Protein AF-A0A816BRI6-F1 (afdb_monomer_lite)

Radius of gyration: 15.44 Å; chains: 1; bounding box: 42×32×42 Å

Organism: NCBI:txid392033

Structure (mmCIF, N/CA/C/O backbone):
data_AF-A0A816BRI6-F1
#
_entry.id   AF-A0A816BRI6-F1
#
loop_
_atom_site.group_PDB
_atom_site.id
_atom_site.type_symbol
_atom_site.label_atom_id
_atom_site.label_alt_id
_atom_site.label_comp_id
_atom_site.label_asym_id
_atom_site.label_entity_id
_atom_site.label_seq_id
_atom_site.pdbx_PDB_ins_code
_atom_site.Cartn_x
_atom_site.Cartn_y
_atom_site.Cartn_z
_atom_site.occupancy
_atom_site.B_iso_or_equiv
_atom_site.auth_seq_id
_atom_site.auth_comp_id
_atom_site.auth_asym_id
_atom_site.auth_atom_id
_atom_site.pdbx_PDB_model_num
ATOM 1 N N . MET A 1 1 ? -21.420 7.773 23.832 1.00 42.72 1 MET A N 1
ATOM 2 C CA . MET A 1 1 ? -21.785 6.580 23.039 1.00 42.72 1 MET A CA 1
ATOM 3 C C . MET A 1 1 ? -20.543 6.154 22.280 1.00 42.72 1 MET A C 1
ATOM 5 O O . MET A 1 1 ? -20.080 6.922 21.450 1.00 42.72 1 MET A O 1
ATOM 9 N N . MET A 1 2 ? -19.941 5.018 22.642 1.00 40.59 2 MET A N 1
ATOM 10 C CA . MET A 1 2 ? -18.827 4.439 21.882 1.00 40.59 2 MET A CA 1
ATOM 11 C C . MET A 1 2 ? -19.415 3.861 20.597 1.00 40.59 2 MET A C 1
ATOM 13 O O . MET A 1 2 ? -20.254 2.963 20.654 1.00 40.59 2 MET A O 1
ATOM 17 N N . ASN A 1 3 ? -19.051 4.434 19.452 1.00 49.22 3 ASN A N 1
ATOM 18 C CA . ASN A 1 3 ? -19.421 3.875 18.161 1.00 49.22 3 ASN A CA 1
ATOM 19 C C . ASN A 1 3 ? -18.731 2.513 18.022 1.00 49.22 3 ASN A C 1
ATOM 21 O O . ASN A 1 3 ? -17.519 2.442 17.864 1.00 49.22 3 ASN A O 1
ATOM 25 N N . ASN A 1 4 ? -19.522 1.440 18.094 1.00 62.12 4 ASN A N 1
ATOM 26 C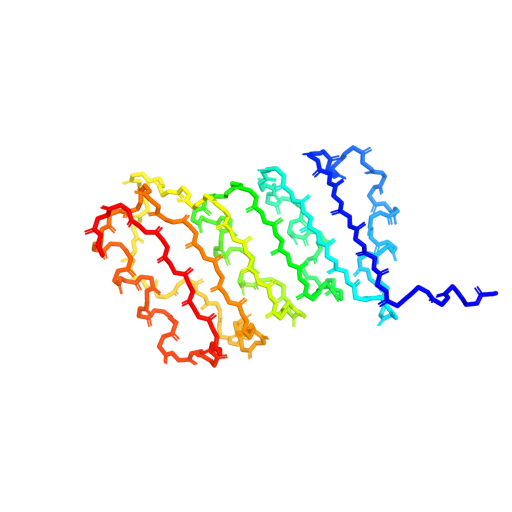 CA . ASN A 1 4 ? -19.107 0.041 17.939 1.00 62.12 4 ASN A CA 1
ATOM 27 C C . ASN A 1 4 ? -18.789 -0.318 16.473 1.00 62.12 4 ASN A C 1
ATOM 29 O O . ASN A 1 4 ? -19.168 -1.390 15.996 1.00 62.12 4 ASN A O 1
ATOM 33 N N . ILE A 1 5 ? -18.162 0.587 15.723 1.00 62.31 5 ILE A N 1
ATOM 34 C CA . ILE A 1 5 ? -17.729 0.285 14.360 1.00 62.31 5 ILE A CA 1
ATOM 35 C C . ILE A 1 5 ? -16.526 -0.649 14.486 1.00 62.31 5 ILE A C 1
ATOM 37 O O . ILE A 1 5 ? -15.514 -0.273 15.062 1.00 62.31 5 ILE A O 1
ATOM 41 N N . LYS A 1 6 ? -16.679 -1.890 14.009 1.00 68.00 6 LYS A N 1
ATOM 42 C CA . LYS A 1 6 ? -15.612 -2.906 14.009 1.00 68.00 6 LYS A CA 1
ATOM 43 C C . LYS A 1 6 ? -14.762 -2.849 12.744 1.00 68.00 6 LYS A C 1
ATOM 45 O O . LYS A 1 6 ? -13.573 -3.142 12.786 1.00 68.00 6 LYS A O 1
ATOM 50 N N . THR A 1 7 ? -15.387 -2.474 11.633 1.00 67.62 7 THR A N 1
ATOM 51 C CA . THR A 1 7 ? -14.766 -2.363 10.316 1.00 67.62 7 THR A CA 1
ATOM 52 C C . THR A 1 7 ? -15.344 -1.144 9.622 1.00 67.62 7 THR A C 1
ATOM 54 O O . THR A 1 7 ? -16.551 -0.907 9.698 1.00 67.62 7 THR A O 1
ATOM 57 N N . LEU A 1 8 ? -14.480 -0.375 8.976 1.00 70.88 8 LEU A N 1
ATOM 58 C CA . LEU A 1 8 ? -14.828 0.776 8.173 1.00 70.88 8 LEU A CA 1
ATOM 59 C C . LEU A 1 8 ? -14.149 0.654 6.810 1.00 70.88 8 LEU A C 1
ATOM 61 O O . LEU A 1 8 ? -12.925 0.729 6.704 1.00 70.88 8 LEU A O 1
ATOM 65 N N . ASP A 1 9 ? -14.969 0.504 5.779 1.00 70.38 9 ASP A N 1
ATOM 66 C CA . ASP A 1 9 ? -14.538 0.514 4.389 1.00 70.38 9 ASP A CA 1
ATOM 67 C C . ASP A 1 9 ? -14.678 1.932 3.825 1.00 70.38 9 ASP A C 1
ATOM 69 O O . ASP A 1 9 ? -15.765 2.513 3.836 1.00 70.38 9 ASP A O 1
ATOM 73 N N . ILE A 1 10 ? -13.577 2.500 3.336 1.00 71.12 10 ILE A N 1
ATOM 74 C CA . ILE A 1 10 ? -13.539 3.809 2.685 1.00 71.12 10 ILE A CA 1
ATOM 75 C C . ILE A 1 10 ? -13.091 3.611 1.249 1.00 71.12 10 ILE A C 1
ATOM 77 O O . ILE A 1 10 ? -11.912 3.388 0.981 1.00 71.12 10 ILE A O 1
ATOM 81 N N . GLN A 1 11 ? -14.036 3.729 0.325 1.00 71.00 11 GLN A N 1
ATOM 82 C CA . GLN A 1 11 ? -13.760 3.719 -1.102 1.00 71.00 11 GLN A CA 1
ATOM 83 C C . GLN A 1 11 ? -13.967 5.121 -1.659 1.00 71.00 11 GLN A C 1
ATOM 85 O O . GLN A 1 11 ? -15.093 5.615 -1.685 1.00 71.00 11 GLN A O 1
ATOM 90 N N . SER A 1 12 ? -12.880 5.773 -2.066 1.00 65.69 12 SER A N 1
ATOM 91 C CA . SER A 1 12 ? -12.949 7.105 -2.659 1.00 65.69 12 SER A CA 1
ATOM 92 C C . SER A 1 12 ? -11.855 7.296 -3.697 1.00 65.69 12 SER A C 1
ATOM 94 O O . SER A 1 12 ? -10.678 7.073 -3.422 1.00 65.69 12 SER A O 1
ATOM 96 N N . GLU A 1 13 ? -12.245 7.776 -4.874 1.00 65.44 13 GLU A N 1
ATOM 97 C CA . GLU A 1 13 ? -11.293 8.260 -5.875 1.00 65.44 13 GLU A CA 1
ATOM 98 C C . GLU A 1 13 ? -10.636 9.575 -5.425 1.00 65.44 13 GLU A C 1
ATOM 100 O O . GLU A 1 13 ? -9.484 9.824 -5.755 1.00 65.44 13 GLU A O 1
ATOM 105 N N . ASP A 1 14 ? -11.321 10.357 -4.586 1.00 68.88 14 ASP A N 1
ATOM 106 C CA . ASP A 1 14 ? -10.881 11.670 -4.116 1.00 68.88 14 ASP A CA 1
ATOM 107 C C . ASP A 1 14 ? -10.922 11.739 -2.586 1.00 68.88 14 ASP A C 1
ATOM 109 O O . ASP A 1 14 ? -11.625 12.552 -1.994 1.00 68.88 14 ASP A O 1
ATOM 113 N N . ILE A 1 15 ? -10.198 10.870 -1.872 1.00 68.44 15 ILE A N 1
ATOM 114 C CA . ILE A 1 15 ? -10.202 10.923 -0.393 1.00 68.44 15 ILE A CA 1
ATOM 115 C C . ILE A 1 15 ? -9.762 12.295 0.158 1.00 68.44 15 ILE A C 1
ATOM 117 O O . ILE A 1 15 ? -10.126 12.684 1.263 1.00 68.44 15 ILE A O 1
ATOM 121 N N . ASN A 1 16 ? -9.030 13.056 -0.650 1.00 60.47 16 ASN A N 1
ATOM 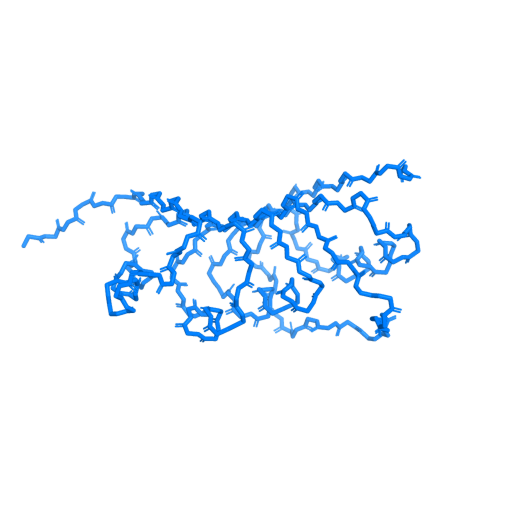122 C CA . ASN A 1 16 ? -8.515 14.385 -0.337 1.00 60.47 16 ASN A CA 1
ATOM 123 C C . ASN A 1 16 ? -9.607 15.467 -0.390 1.00 60.47 16 ASN A C 1
ATOM 125 O O . ASN A 1 16 ? -9.399 16.567 0.114 1.00 60.47 16 ASN A O 1
ATOM 129 N N . SER A 1 17 ? -10.774 15.171 -0.980 1.00 68.31 17 SER A N 1
ATOM 130 C CA . SER A 1 17 ? -11.938 16.061 -0.922 1.00 68.31 17 SER A CA 1
ATOM 131 C C . SER A 1 17 ? -12.653 15.996 0.430 1.00 68.31 17 SER A C 1
ATOM 133 O O . SER A 1 17 ? -13.525 16.821 0.704 1.00 68.31 17 SER A O 1
ATOM 135 N N . PHE A 1 18 ? -12.330 15.006 1.268 1.00 66.81 18 PHE A N 1
ATOM 136 C CA . PHE A 1 18 ? -12.847 14.921 2.627 1.00 66.81 18 PHE A CA 1
ATOM 137 C C . PHE A 1 18 ? -12.079 15.873 3.543 1.00 66.81 18 PHE A C 1
ATOM 139 O O . PHE A 1 18 ? -10.874 16.073 3.406 1.00 66.81 18 PHE A O 1
ATOM 146 N N . ASP A 1 19 ? -12.784 16.439 4.524 1.00 74.69 19 ASP A N 1
ATOM 147 C CA . ASP A 1 19 ? -12.158 17.242 5.571 1.00 74.69 19 ASP A CA 1
ATOM 148 C C . ASP A 1 19 ? -11.067 16.425 6.281 1.00 74.69 19 ASP A C 1
ATOM 150 O O . ASP A 1 19 ? -11.331 15.353 6.835 1.00 74.69 19 ASP A O 1
ATOM 154 N N . ILE A 1 20 ? -9.841 16.954 6.283 1.00 69.38 20 ILE A N 1
ATOM 155 C CA . ILE A 1 20 ? -8.662 16.269 6.822 1.00 69.38 20 ILE A CA 1
ATOM 156 C C . ILE A 1 20 ? -8.855 15.871 8.288 1.00 69.38 20 ILE A C 1
ATOM 158 O O . ILE A 1 20 ? -8.442 14.786 8.692 1.00 69.38 20 ILE A O 1
ATOM 162 N N . ASN A 1 21 ? -9.565 16.687 9.076 1.00 75.38 21 ASN A N 1
ATOM 163 C CA . ASN A 1 21 ? -9.839 16.373 10.478 1.00 75.38 21 ASN A CA 1
ATOM 164 C C . ASN A 1 21 ? -10.773 15.164 10.614 1.00 75.38 21 ASN A C 1
ATOM 166 O O . ASN A 1 21 ? -10.643 14.369 11.546 1.00 75.38 21 ASN A O 1
ATOM 170 N N . THR A 1 22 ? -11.727 15.020 9.698 1.00 74.81 22 THR A N 1
ATOM 171 C CA . THR A 1 22 ? -12.642 13.879 9.628 1.00 74.81 22 THR A CA 1
ATOM 172 C C . THR A 1 22 ? -11.894 12.611 9.227 1.00 74.81 22 THR A C 1
ATOM 174 O O . THR A 1 22 ? -12.035 11.591 9.901 1.00 74.81 22 THR A O 1
ATOM 177 N N . VAL A 1 23 ? -11.038 12.690 8.204 1.00 71.75 23 VAL A N 1
ATOM 178 C CA . VAL A 1 23 ? -10.193 11.571 7.753 1.00 71.75 23 VAL A CA 1
ATOM 179 C C . VAL A 1 23 ? -9.257 11.104 8.867 1.00 71.75 23 VAL A C 1
ATOM 181 O O . VAL A 1 23 ? -9.192 9.912 9.154 1.00 71.75 23 VAL A O 1
ATOM 184 N N . GLN A 1 24 ? -8.605 12.029 9.572 1.00 73.19 24 GLN A N 1
ATOM 185 C CA . GLN A 1 24 ? -7.747 11.691 10.706 1.00 73.19 24 GLN A CA 1
ATOM 186 C C . GLN A 1 24 ? -8.543 11.014 11.830 1.00 73.19 24 GLN A C 1
ATOM 188 O O . GLN A 1 24 ? -8.177 9.930 12.278 1.00 73.19 24 GLN A O 1
ATOM 193 N N . LYS A 1 25 ? -9.676 11.579 12.265 1.00 75.81 25 LYS A N 1
ATOM 194 C CA . LYS A 1 25 ? -10.510 10.949 13.312 1.00 75.81 25 LYS A CA 1
ATOM 195 C C . LYS A 1 25 ? -10.902 9.515 12.972 1.00 75.81 25 LYS A C 1
ATOM 197 O O . LYS A 1 25 ? -11.000 8.679 13.866 1.00 75.81 25 LYS A O 1
ATOM 202 N N . ILE A 1 26 ? -11.134 9.256 11.692 1.00 73.44 26 ILE A N 1
ATOM 203 C CA . ILE A 1 26 ? -11.418 7.928 11.180 1.00 73.44 26 ILE A CA 1
ATOM 204 C C . ILE A 1 26 ? -10.164 7.044 11.249 1.00 73.44 26 ILE A C 1
ATOM 206 O O . ILE A 1 26 ? -10.202 5.992 11.878 1.00 73.44 26 ILE A O 1
ATOM 210 N N . PHE A 1 27 ? -9.050 7.481 10.659 1.00 74.25 27 PHE A N 1
ATOM 211 C CA . PHE A 1 27 ? -7.811 6.706 10.530 1.00 74.25 27 PHE A CA 1
ATOM 212 C C . PHE A 1 27 ? -7.072 6.409 11.832 1.00 74.25 27 PHE A C 1
ATOM 214 O O . PHE A 1 27 ? -6.356 5.411 11.912 1.00 74.25 27 PHE A O 1
ATOM 221 N N . TYR A 1 28 ? -7.272 7.228 12.858 1.00 75.88 28 TYR A N 1
ATOM 222 C CA . TYR A 1 28 ? -6.705 7.025 14.190 1.00 75.88 28 TYR A CA 1
ATOM 223 C C . TYR A 1 28 ? -7.688 6.331 15.155 1.00 75.88 28 TYR A C 1
ATOM 225 O O . TYR A 1 28 ? -7.460 6.297 16.363 1.00 75.88 28 TYR A O 1
ATOM 233 N N . SER A 1 29 ? -8.800 5.781 14.650 1.00 72.75 29 SER A N 1
ATOM 234 C CA . SER A 1 29 ? -9.750 5.018 15.463 1.00 72.75 29 SER A CA 1
ATOM 235 C C . SER A 1 29 ? -9.226 3.604 15.737 1.00 72.75 29 SER A C 1
ATOM 237 O O . SER A 1 29 ? -9.350 2.712 14.903 1.00 72.75 29 SER A O 1
ATOM 239 N N . GLU A 1 30 ? -8.705 3.377 16.945 1.00 66.94 30 GLU A N 1
ATOM 240 C CA . GLU A 1 30 ? -8.155 2.077 17.371 1.00 66.94 30 GLU A CA 1
ATOM 241 C C . GLU A 1 30 ? -9.173 0.920 17.357 1.00 66.94 30 GLU A C 1
ATOM 243 O O . GLU A 1 30 ? -8.790 -0.249 17.336 1.00 66.94 30 GLU A O 1
ATOM 248 N N . SER A 1 31 ? -10.476 1.219 17.386 1.00 60.62 31 SER A N 1
ATOM 249 C CA . SER A 1 31 ? -11.535 0.206 17.468 1.00 60.62 31 SER A CA 1
ATOM 250 C C . SER A 1 31 ? -12.014 -0.316 16.113 1.00 60.62 31 SER A C 1
ATOM 252 O O . SER A 1 31 ? -12.817 -1.250 16.088 1.00 60.62 31 SER A O 1
ATOM 254 N N . SER A 1 32 ? -11.551 0.278 15.009 1.00 64.25 32 SER A N 1
ATOM 255 C CA . SER A 1 32 ? -12.044 -0.014 13.663 1.00 64.25 32 SER A CA 1
ATOM 256 C C . SER A 1 32 ? -10.924 -0.578 12.793 1.00 64.25 32 SER A C 1
ATOM 258 O O . SER A 1 32 ? -9.866 0.026 12.658 1.00 64.25 32 SER A O 1
ATOM 260 N N . ILE A 1 33 ? -11.167 -1.716 12.147 1.00 68.06 33 ILE A N 1
ATOM 261 C CA . ILE A 1 33 ? -10.356 -2.153 11.008 1.00 68.06 33 ILE A CA 1
ATOM 262 C C . ILE A 1 33 ? -10.686 -1.226 9.843 1.00 68.06 33 ILE A C 1
ATOM 264 O O . ILE A 1 33 ? -11.849 -1.112 9.468 1.00 68.06 33 ILE A O 1
ATOM 268 N N . ILE A 1 34 ? -9.682 -0.563 9.281 1.00 69.56 34 ILE A N 1
ATOM 269 C CA . ILE A 1 34 ? -9.880 0.403 8.200 1.00 69.56 34 ILE A CA 1
ATOM 270 C C . ILE A 1 34 ? -9.352 -0.192 6.911 1.00 69.56 34 ILE A C 1
ATOM 272 O O . ILE A 1 34 ? -8.175 -0.564 6.851 1.00 69.56 34 ILE A O 1
ATOM 276 N N . HIS A 1 35 ? -10.229 -0.255 5.913 1.00 73.44 35 HIS A N 1
ATOM 277 C CA . HIS A 1 35 ? -9.886 -0.586 4.539 1.00 73.44 35 HIS A CA 1
ATOM 278 C C . HIS A 1 35 ? -10.004 0.686 3.701 1.00 73.44 35 HIS A C 1
ATOM 280 O O . HIS A 1 35 ? -11.069 1.302 3.655 1.00 73.44 35 HIS A O 1
ATOM 286 N N . CYS A 1 36 ? -8.914 1.104 3.066 1.00 71.12 36 CYS A N 1
ATOM 287 C CA . CYS A 1 36 ? -8.887 2.313 2.247 1.00 71.12 36 CYS A CA 1
ATOM 288 C C . CYS A 1 36 ? -8.621 1.953 0.786 1.00 71.12 36 CYS A C 1
ATOM 290 O O . CYS A 1 36 ? -7.638 1.271 0.510 1.00 71.12 36 CYS A O 1
ATOM 292 N N . TYR A 1 37 ? -9.471 2.421 -0.128 1.00 72.06 37 TYR A N 1
ATOM 293 C CA . TYR A 1 37 ? -9.336 2.218 -1.569 1.00 72.06 37 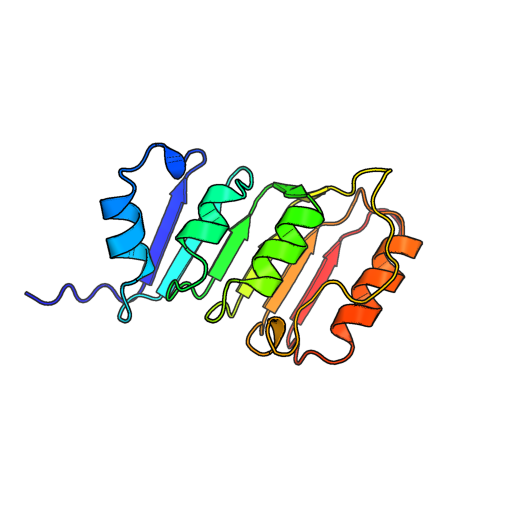TYR A CA 1
ATOM 294 C C . TYR A 1 37 ? -9.100 3.567 -2.247 1.00 72.06 37 TYR A C 1
ATOM 296 O O . TYR A 1 37 ? -9.995 4.414 -2.231 1.00 72.06 37 TYR A O 1
ATOM 304 N N . LEU A 1 38 ? -7.916 3.749 -2.835 1.00 68.38 38 LEU A N 1
ATOM 305 C CA . LEU A 1 38 ? -7.497 4.982 -3.512 1.00 68.38 38 LEU A CA 1
ATOM 306 C C . LEU A 1 38 ? -7.350 4.761 -5.022 1.00 68.38 38 LEU A C 1
ATOM 308 O O . LEU A 1 38 ? -6.800 3.742 -5.442 1.00 68.38 38 LEU A O 1
ATOM 312 N N . SER A 1 39 ? -7.805 5.716 -5.837 1.00 69.94 39 SER A N 1
ATOM 313 C CA . SER A 1 39 ? -7.601 5.719 -7.299 1.00 69.94 39 SER A CA 1
ATOM 314 C C . SER A 1 39 ? -6.121 5.912 -7.652 1.00 69.94 39 SER A C 1
ATOM 316 O O . SER A 1 39 ? -5.538 5.142 -8.417 1.00 69.94 39 SER A O 1
ATOM 318 N N . GLU A 1 40 ? -5.503 6.906 -7.029 1.00 69.31 40 GLU A N 1
ATOM 319 C CA . GLU A 1 40 ? -4.106 7.271 -7.176 1.00 69.31 40 GLU A CA 1
ATOM 320 C C . GLU A 1 40 ? -3.528 7.653 -5.822 1.00 69.31 40 GLU A C 1
ATOM 322 O O . GLU A 1 40 ? -4.223 8.039 -4.877 1.00 69.31 40 GLU A O 1
ATOM 327 N N . PHE A 1 41 ? -2.216 7.530 -5.729 1.00 67.12 41 PHE A N 1
ATOM 328 C CA . PHE A 1 41 ? -1.505 7.857 -4.521 1.00 67.12 41 PHE A CA 1
ATOM 329 C C . PHE A 1 41 ? -1.106 9.336 -4.438 1.00 67.12 41 PHE A C 1
ATOM 331 O O . PHE A 1 41 ? -0.575 9.892 -5.395 1.00 67.12 41 PHE A O 1
ATOM 338 N N . GLN A 1 42 ? -1.247 9.940 -3.254 1.00 71.44 42 GLN A N 1
ATOM 339 C CA . GLN A 1 42 ? -0.722 11.276 -2.958 1.00 71.44 42 GLN A CA 1
ATOM 340 C C . GLN A 1 42 ? 0.253 11.223 -1.775 1.00 71.44 42 GLN A C 1
ATOM 342 O O . GLN A 1 42 ? -0.083 10.733 -0.701 1.00 71.44 42 GLN A O 1
ATOM 347 N N . GLU A 1 43 ? 1.476 11.724 -1.948 1.00 66.88 43 GLU A N 1
ATOM 348 C CA . GLU A 1 43 ? 2.536 11.627 -0.929 1.00 66.88 43 GLU A CA 1
ATOM 349 C C . GLU A 1 43 ? 2.167 12.321 0.391 1.00 66.88 43 GLU A C 1
ATOM 351 O O . GLU A 1 43 ? 2.391 11.775 1.474 1.00 66.88 43 GLU A O 1
ATOM 356 N N . GLU A 1 44 ? 1.520 13.484 0.303 1.00 72.12 44 GLU A N 1
ATOM 357 C CA . GLU A 1 44 ? 1.050 14.244 1.463 1.00 72.12 44 GLU A CA 1
ATOM 358 C C . GLU A 1 44 ? 0.053 13.437 2.314 1.00 72.12 44 GLU A C 1
ATOM 360 O O . GLU A 1 44 ? 0.074 13.505 3.545 1.00 72.12 44 GLU A O 1
ATOM 365 N N . PHE A 1 45 ? -0.753 12.580 1.679 1.00 71.00 45 PHE A N 1
ATOM 366 C CA . PHE A 1 45 ? -1.665 11.677 2.374 1.00 71.00 45 PHE A CA 1
ATOM 367 C C . PHE A 1 45 ? -0.915 10.656 3.241 1.00 71.00 45 PHE A C 1
ATOM 369 O O . PHE A 1 45 ? -1.362 10.378 4.353 1.00 71.00 45 PHE A O 1
ATOM 376 N N . ILE A 1 46 ? 0.235 10.126 2.805 1.00 66.00 46 ILE A N 1
ATOM 377 C CA . ILE A 1 46 ? 1.042 9.238 3.662 1.00 66.00 46 ILE A CA 1
ATOM 378 C C . ILE A 1 46 ? 1.633 9.965 4.826 1.00 66.00 46 ILE A C 1
ATOM 380 O O . ILE A 1 46 ? 1.544 9.476 5.950 1.00 66.00 46 ILE A O 1
ATOM 384 N N . LEU A 1 47 ? 2.287 11.088 4.558 1.00 67.81 47 LEU A N 1
ATOM 385 C CA . LEU A 1 47 ? 3.009 11.789 5.607 1.00 67.81 47 LEU A CA 1
ATOM 386 C C . LEU A 1 47 ? 2.048 12.127 6.753 1.00 67.81 47 LEU A C 1
ATOM 388 O O . LEU A 1 47 ? 2.368 11.886 7.917 1.00 67.81 47 LEU A O 1
ATOM 392 N N . ASN A 1 48 ? 0.820 12.515 6.405 1.00 71.94 48 ASN A N 1
ATOM 393 C CA . ASN A 1 48 ? -0.231 12.858 7.355 1.00 71.94 48 ASN A CA 1
ATOM 394 C C . ASN A 1 48 ? -0.920 11.656 8.037 1.00 71.94 48 ASN A C 1
ATOM 396 O O . ASN A 1 48 ? -1.562 11.846 9.074 1.00 71.94 48 ASN A O 1
ATOM 400 N N . ASN A 1 49 ? -0.807 10.436 7.494 1.00 72.25 49 ASN A N 1
ATOM 401 C CA . ASN A 1 49 ? -1.539 9.248 7.977 1.00 72.25 49 ASN A CA 1
ATOM 402 C C . ASN A 1 49 ? -0.654 8.020 8.267 1.00 72.25 49 ASN A C 1
ATOM 404 O O . ASN A 1 49 ? -1.160 6.930 8.537 1.00 72.25 49 ASN A O 1
ATOM 408 N N . SER A 1 50 ? 0.663 8.203 8.259 1.00 69.56 50 SER A N 1
ATOM 409 C CA . SER A 1 50 ? 1.697 7.206 8.565 1.00 69.56 50 SER A CA 1
ATOM 410 C C . SER A 1 50 ? 1.458 6.458 9.885 1.00 69.56 50 SER A C 1
ATOM 412 O O . SER A 1 50 ? 1.598 5.241 9.968 1.00 69.56 50 SER A O 1
ATOM 414 N N . HIS A 1 51 ? 0.987 7.161 10.912 1.00 72.44 51 HIS A N 1
ATOM 415 C CA . HIS A 1 51 ? 0.709 6.587 12.232 1.00 72.44 51 HIS A CA 1
ATOM 416 C C . HIS A 1 51 ? -0.719 6.054 12.403 1.00 72.44 51 HIS A C 1
ATOM 418 O O . HIS A 1 51 ? -1.144 5.788 13.528 1.00 72.44 51 HIS A O 1
ATOM 424 N N . SER A 1 52 ? -1.482 5.928 11.317 1.00 76.38 52 SER A N 1
ATOM 425 C CA . SER A 1 52 ? -2.856 5.436 11.384 1.00 76.38 52 SER A CA 1
ATOM 426 C C . SER A 1 52 ? -2.939 3.999 11.911 1.00 76.38 52 SER A C 1
ATOM 428 O O . SER A 1 52 ? -2.001 3.200 11.821 1.00 76.38 52 SER A O 1
ATOM 430 N N . SER A 1 53 ? -4.113 3.642 12.430 1.00 79.25 53 SER A N 1
ATOM 431 C CA . SER A 1 53 ? -4.461 2.268 12.807 1.00 79.25 53 SER A CA 1
ATOM 432 C C . SER A 1 53 ? -4.883 1.423 11.595 1.00 79.25 53 SER A C 1
ATOM 434 O O . SER A 1 53 ? -5.453 0.345 11.763 1.00 79.25 53 SER A O 1
ATOM 436 N N . MET A 1 54 ? -4.624 1.903 10.370 1.00 83.69 54 MET A N 1
ATOM 437 C CA . MET A 1 54 ? -5.028 1.250 9.129 1.00 83.69 54 MET A CA 1
ATOM 438 C C . MET A 1 54 ? -4.406 -0.140 9.017 1.00 83.69 54 MET A C 1
ATOM 440 O O . MET A 1 54 ? -3.201 -0.314 9.198 1.00 83.69 54 MET A O 1
ATOM 444 N N . LYS A 1 55 ? -5.252 -1.130 8.722 1.00 86.69 55 LYS A N 1
ATOM 445 C CA . LYS A 1 55 ? -4.860 -2.540 8.615 1.00 86.69 55 LYS A CA 1
ATOM 446 C C . LYS A 1 55 ? -4.794 -3.019 7.176 1.00 86.69 55 LYS A C 1
ATOM 448 O O . LYS A 1 55 ? -3.940 -3.851 6.878 1.00 86.69 55 LYS A O 1
ATOM 453 N N . GLU A 1 56 ? -5.635 -2.474 6.301 1.00 87.25 56 GLU A N 1
ATOM 454 C CA . GLU A 1 56 ? -5.666 -2.814 4.881 1.00 87.25 56 GLU A CA 1
ATOM 455 C C . GLU A 1 56 ? -5.681 -1.550 4.018 1.00 87.25 56 GLU A C 1
ATOM 457 O O . GLU A 1 56 ? -6.471 -0.630 4.240 1.00 87.25 56 GLU A O 1
ATOM 462 N N . LEU A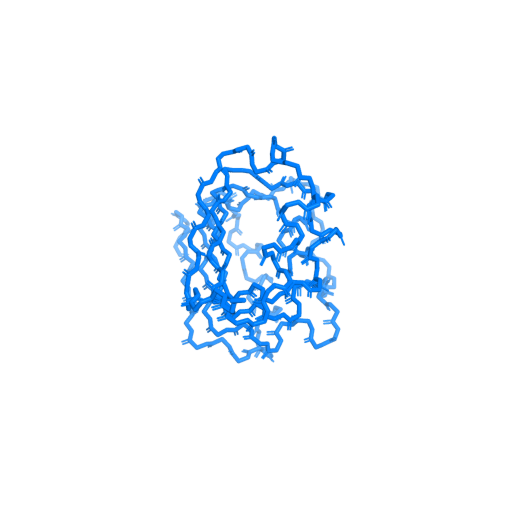 1 57 ? -4.804 -1.520 3.019 1.00 86.62 57 LEU A N 1
ATOM 463 C CA . LEU A 1 57 ? -4.693 -0.436 2.052 1.00 86.62 57 LEU A CA 1
ATOM 464 C C . LEU A 1 57 ? -4.709 -1.026 0.645 1.00 86.62 57 LEU A C 1
ATOM 466 O O . LEU A 1 57 ? -3.888 -1.878 0.304 1.00 86.62 57 LEU A O 1
ATOM 470 N N . VAL A 1 58 ? -5.643 -0.553 -0.171 1.00 85.69 58 VAL A N 1
ATOM 471 C CA . VAL A 1 58 ? -5.782 -0.893 -1.583 1.00 85.69 58 VAL A CA 1
ATOM 472 C C . VAL A 1 58 ? -5.577 0.377 -2.401 1.00 85.69 58 VAL A C 1
ATOM 474 O O . VAL A 1 58 ? -6.244 1.388 -2.197 1.00 85.69 58 VAL A O 1
ATOM 477 N N . ILE A 1 59 ? -4.647 0.340 -3.345 1.00 84.19 59 ILE A N 1
ATOM 478 C CA . ILE A 1 59 ? -4.339 1.469 -4.220 1.00 84.19 59 ILE A CA 1
ATOM 479 C C . ILE A 1 59 ? -4.431 0.989 -5.658 1.00 84.19 59 ILE A C 1
ATOM 481 O O . ILE A 1 59 ? -3.843 -0.026 -6.029 1.00 84.19 59 ILE A O 1
ATOM 485 N N . ASN A 1 60 ? -5.184 1.709 -6.479 1.00 84.06 60 ASN A N 1
ATOM 486 C CA . ASN A 1 60 ? -5.384 1.326 -7.862 1.00 84.06 60 ASN A CA 1
ATOM 487 C C . ASN A 1 60 ? -4.145 1.614 -8.723 1.00 84.06 60 ASN A C 1
ATOM 489 O O . ASN A 1 60 ? -3.745 0.759 -9.510 1.00 84.06 60 ASN A O 1
ATOM 493 N N . SER A 1 61 ? -3.507 2.769 -8.531 1.00 84.19 61 SER A N 1
ATOM 494 C CA . SER A 1 61 ? -2.244 3.111 -9.183 1.00 84.19 61 SER A CA 1
ATOM 495 C C . SER A 1 61 ? -1.293 3.824 -8.228 1.00 84.19 61 SER A C 1
ATOM 497 O O . SER A 1 61 ? -1.678 4.777 -7.545 1.00 84.19 61 SER A O 1
ATOM 499 N N . CYS A 1 62 ? -0.041 3.380 -8.183 1.00 83.12 62 CYS A N 1
ATOM 500 C CA . CYS A 1 62 ? 1.024 4.112 -7.520 1.00 83.12 62 CYS A CA 1
ATOM 501 C C . CYS A 1 62 ? 2.361 3.968 -8.231 1.00 83.12 62 CYS A C 1
ATOM 503 O O . CYS A 1 62 ? 2.586 2.997 -8.945 1.00 83.12 62 CYS A O 1
ATOM 505 N N . ASP A 1 63 ? 3.264 4.922 -8.019 1.00 85.38 63 ASP A N 1
ATOM 506 C CA . ASP A 1 63 ? 4.640 4.786 -8.476 1.00 85.38 63 ASP A CA 1
ATOM 507 C C . ASP A 1 63 ? 5.534 4.071 -7.445 1.00 85.38 63 ASP A C 1
ATOM 509 O O . ASP A 1 63 ? 5.147 3.779 -6.309 1.00 85.38 63 ASP A O 1
ATOM 513 N N . TYR A 1 64 ? 6.765 3.763 -7.844 1.00 84.56 64 TYR A N 1
ATOM 514 C CA . TYR A 1 64 ? 7.727 3.110 -6.961 1.00 84.56 64 TYR A CA 1
ATOM 515 C C . TYR A 1 64 ? 8.069 3.927 -5.704 1.00 84.56 64 TYR A C 1
ATOM 517 O O . TYR A 1 64 ? 8.263 3.350 -4.634 1.00 84.56 64 TYR A O 1
ATOM 525 N N . LEU A 1 65 ? 8.156 5.257 -5.807 1.00 83.31 65 LEU A N 1
ATOM 526 C CA . LEU A 1 65 ? 8.500 6.099 -4.660 1.00 83.31 65 LEU A CA 1
ATOM 527 C C . LEU A 1 65 ? 7.374 6.082 -3.624 1.00 83.31 65 LEU A C 1
ATOM 529 O O . LEU A 1 65 ? 7.628 5.906 -2.433 1.00 83.31 65 LEU A O 1
ATOM 533 N N . CYS A 1 66 ? 6.132 6.181 -4.087 1.00 82.38 66 CYS A N 1
ATOM 534 C CA . CYS A 1 66 ? 4.944 5.932 -3.294 1.00 82.38 66 CYS A CA 1
ATOM 535 C C . CYS A 1 66 ? 5.034 4.584 -2.586 1.00 82.38 66 CYS A C 1
ATOM 537 O O . CYS A 1 66 ? 4.867 4.523 -1.370 1.00 82.38 66 CYS A O 1
ATOM 539 N N . PHE A 1 67 ? 5.282 3.511 -3.336 1.00 85.00 67 PHE A N 1
ATOM 540 C CA . PHE A 1 67 ? 5.330 2.168 -2.781 1.00 85.00 67 PHE A CA 1
ATOM 541 C C . PHE A 1 67 ? 6.334 2.071 -1.628 1.00 85.00 67 PHE A C 1
ATOM 543 O O . PHE A 1 67 ? 6.010 1.572 -0.549 1.00 85.00 67 PHE A O 1
ATOM 550 N N . VAL A 1 68 ? 7.525 2.639 -1.825 1.00 84.75 68 VAL A N 1
ATOM 551 C CA . VAL A 1 68 ? 8.543 2.769 -0.780 1.00 84.75 68 VAL A CA 1
ATOM 552 C C . VAL A 1 68 ? 8.036 3.576 0.409 1.00 84.75 68 VAL A C 1
ATOM 554 O O . VAL A 1 68 ? 8.216 3.162 1.555 1.00 84.75 68 VAL A O 1
ATOM 557 N N . ASN A 1 69 ? 7.374 4.702 0.162 1.00 83.38 69 ASN A N 1
ATOM 558 C CA . ASN A 1 69 ? 6.822 5.543 1.213 1.00 83.38 69 ASN A CA 1
ATOM 559 C C . ASN A 1 69 ? 5.729 4.829 2.022 1.00 83.38 69 ASN A C 1
ATOM 561 O O . ASN A 1 69 ? 5.735 4.978 3.241 1.00 83.38 69 ASN A O 1
ATOM 565 N N . ILE A 1 70 ? 4.857 4.022 1.405 1.00 84.12 70 ILE A N 1
ATOM 566 C CA . ILE A 1 70 ? 3.860 3.199 2.118 1.00 84.12 70 ILE A CA 1
ATOM 567 C C . ILE A 1 70 ? 4.563 2.286 3.108 1.00 84.12 70 ILE A C 1
ATOM 569 O O . ILE A 1 70 ? 4.291 2.328 4.310 1.00 84.12 70 ILE A O 1
ATOM 573 N N . LEU A 1 71 ? 5.502 1.504 2.585 1.00 83.06 71 LEU A N 1
ATOM 574 C CA . LEU A 1 71 ? 6.221 0.498 3.347 1.00 83.06 71 LEU A CA 1
ATOM 575 C C . LEU A 1 71 ? 7.074 1.106 4.461 1.00 83.06 71 LEU A C 1
ATOM 577 O O . LEU A 1 71 ? 7.268 0.462 5.480 1.00 83.06 71 LEU A O 1
ATOM 581 N N . ASN A 1 72 ? 7.546 2.342 4.301 1.00 82.88 72 ASN A N 1
ATOM 582 C CA . ASN A 1 72 ? 8.376 3.034 5.287 1.00 82.88 72 ASN A CA 1
ATOM 583 C C . ASN A 1 72 ? 7.617 3.763 6.396 1.00 82.88 72 ASN A C 1
ATOM 585 O O . ASN A 1 72 ? 8.255 4.220 7.350 1.00 82.88 72 ASN A O 1
ATOM 589 N N . HIS A 1 73 ? 6.307 3.955 6.250 1.00 81.31 73 HIS A N 1
ATOM 590 C CA . HIS A 1 73 ? 5.566 4.874 7.108 1.00 81.31 73 HIS A CA 1
ATOM 591 C C . HIS A 1 73 ? 4.350 4.250 7.778 1.00 81.31 73 HIS A C 1
ATOM 593 O O . HIS A 1 73 ? 4.082 4.619 8.915 1.00 81.31 73 HIS A O 1
ATOM 599 N N . PHE A 1 74 ? 3.638 3.315 7.143 1.00 81.38 74 PHE A N 1
ATOM 600 C CA . PHE A 1 74 ? 2.466 2.701 7.768 1.00 81.38 74 PHE A CA 1
ATOM 601 C C . PHE A 1 74 ? 2.848 1.588 8.746 1.00 81.38 74 PHE A C 1
ATOM 603 O O . PHE A 1 74 ? 2.897 0.410 8.399 1.00 81.38 74 PHE A O 1
ATOM 610 N N . CYS A 1 75 ? 3.043 1.962 10.008 1.00 80.38 75 CYS A N 1
ATOM 611 C CA . CYS A 1 75 ? 3.485 1.042 11.057 1.00 80.38 75 CYS A CA 1
ATOM 612 C C . CYS A 1 75 ? 2.416 0.044 11.536 1.00 80.38 75 CYS A C 1
ATOM 614 O O . CYS A 1 75 ? 2.734 -0.815 12.347 1.00 80.38 75 CYS A O 1
ATOM 616 N N . SER A 1 76 ? 1.158 0.159 11.106 1.00 82.38 76 SER A N 1
ATOM 617 C CA . SER A 1 76 ? 0.068 -0.738 11.538 1.00 82.38 76 SER A CA 1
ATOM 618 C C . SER A 1 76 ? -0.453 -1.647 10.427 1.00 82.38 76 SER A C 1
ATOM 620 O O . SER A 1 76 ? -1.296 -2.505 10.713 1.00 82.38 76 SER A O 1
ATOM 622 N N . LEU A 1 77 ? 0.018 -1.441 9.193 1.00 85.62 77 LEU A N 1
ATOM 623 C CA . LEU A 1 77 ? -0.537 -2.045 7.990 1.00 85.62 77 LEU A CA 1
ATOM 624 C C . LEU A 1 77 ? -0.197 -3.532 7.923 1.00 85.62 77 LEU A C 1
ATOM 626 O O . LEU A 1 77 ? 0.964 -3.924 8.008 1.00 85.62 77 LEU A O 1
ATOM 630 N N . GLU A 1 78 ? -1.226 -4.355 7.752 1.00 87.69 78 GLU A N 1
ATOM 631 C CA . GLU A 1 78 ? -1.094 -5.810 7.663 1.00 87.69 78 GLU A CA 1
ATOM 632 C C . GLU A 1 78 ? -1.308 -6.307 6.235 1.00 87.69 78 GLU A C 1
ATOM 634 O O . GLU A 1 78 ? -0.770 -7.346 5.858 1.00 87.69 78 GLU A O 1
ATOM 639 N N . LYS A 1 79 ? -2.079 -5.570 5.432 1.00 88.12 79 LYS A N 1
ATOM 640 C CA . LYS A 1 79 ? -2.401 -5.932 4.056 1.00 88.12 79 LYS A CA 1
ATOM 641 C C . LYS A 1 79 ? -2.230 -4.747 3.121 1.00 88.12 79 LYS A C 1
ATOM 643 O O . LYS A 1 79 ? -2.794 -3.680 3.357 1.00 88.12 79 LYS A O 1
ATOM 648 N N . LEU A 1 80 ? -1.492 -4.956 2.038 1.00 87.81 80 LEU A N 1
ATOM 649 C CA . LEU A 1 80 ? -1.285 -3.957 0.995 1.00 87.81 80 LEU A CA 1
ATOM 650 C C . LEU A 1 80 ? -1.590 -4.563 -0.374 1.00 87.81 80 LEU A C 1
ATOM 652 O O . LEU A 1 80 ? -0.976 -5.554 -0.768 1.00 87.81 80 LEU A O 1
ATOM 656 N N . THR A 1 81 ? -2.511 -3.944 -1.110 1.00 88.88 81 THR A N 1
ATOM 657 C CA . THR A 1 81 ? -2.788 -4.267 -2.514 1.00 88.88 81 THR A CA 1
ATOM 658 C C . THR A 1 81 ? -2.515 -3.060 -3.401 1.00 88.88 81 THR A C 1
ATOM 660 O O . THR A 1 81 ? -3.063 -1.987 -3.173 1.00 88.88 81 THR A O 1
ATOM 663 N N . ILE A 1 82 ? -1.708 -3.247 -4.442 1.00 87.31 82 ILE A N 1
ATOM 664 C CA . ILE A 1 82 ? -1.428 -2.254 -5.481 1.00 87.31 82 ILE A CA 1
ATOM 665 C C . ILE A 1 82 ? -1.843 -2.847 -6.828 1.00 87.31 82 ILE A C 1
ATOM 667 O O . ILE A 1 82 ? -1.236 -3.816 -7.284 1.00 87.31 82 ILE A O 1
ATOM 671 N N . ASN A 1 83 ? -2.877 -2.290 -7.466 1.00 85.62 83 ASN A N 1
ATOM 672 C CA . ASN A 1 83 ? -3.401 -2.810 -8.738 1.00 85.62 83 ASN A CA 1
ATOM 673 C C . ASN A 1 83 ? -2.607 -2.349 -9.962 1.00 85.62 83 ASN A C 1
ATOM 675 O O . ASN A 1 83 ? -2.743 -2.965 -11.013 1.00 85.62 83 ASN A O 1
ATOM 679 N N . THR A 1 84 ? -1.777 -1.315 -9.837 1.00 86.81 84 THR A N 1
ATOM 680 C CA . THR A 1 84 ? -0.852 -0.870 -10.883 1.00 86.81 84 THR A CA 1
ATOM 681 C C . THR A 1 84 ? 0.354 -0.220 -10.218 1.00 86.81 84 THR A C 1
ATOM 683 O O . THR A 1 84 ? 0.225 0.860 -9.644 1.00 86.81 84 THR A O 1
ATOM 686 N N . LEU A 1 85 ? 1.520 -0.868 -10.269 1.00 85.62 85 LEU A N 1
ATOM 687 C CA . LEU A 1 85 ? 2.781 -0.268 -9.835 1.00 85.62 85 LEU A CA 1
ATOM 688 C C . LEU A 1 85 ? 3.534 0.296 -11.045 1.00 85.62 85 LEU A C 1
ATOM 690 O O . LEU A 1 85 ? 4.001 -0.440 -11.915 1.00 85.62 85 LEU A O 1
ATOM 694 N N . LEU A 1 86 ? 3.663 1.617 -11.076 1.00 84.31 86 LEU A N 1
ATOM 695 C CA . LEU A 1 86 ? 4.369 2.365 -12.102 1.00 84.31 86 LEU A CA 1
ATOM 696 C C . LEU A 1 86 ? 5.841 2.523 -11.718 1.00 84.31 86 LEU A C 1
ATOM 698 O O . LEU A 1 86 ? 6.201 2.983 -10.633 1.00 84.31 86 LEU A O 1
ATOM 702 N N . MET A 1 87 ? 6.717 2.167 -12.646 1.00 79.75 87 MET A N 1
ATOM 703 C CA . MET A 1 87 ? 8.157 2.320 -12.500 1.00 79.75 87 MET A CA 1
ATOM 704 C C . MET A 1 87 ? 8.613 3.433 -13.433 1.00 79.75 87 MET A C 1
ATOM 706 O O . MET A 1 87 ? 8.493 3.310 -14.651 1.00 79.75 87 MET A O 1
ATOM 710 N N . SER A 1 88 ? 9.102 4.546 -12.878 1.00 72.44 88 SER A N 1
ATOM 711 C CA . SER A 1 88 ? 9.696 5.580 -13.723 1.00 72.44 88 SER A CA 1
ATOM 712 C C . SER A 1 88 ? 11.034 5.075 -14.267 1.00 72.44 88 SER A C 1
ATOM 714 O O . SER A 1 88 ? 11.795 4.407 -13.565 1.00 72.44 88 SER A O 1
ATOM 716 N N . SER A 1 89 ? 11.354 5.426 -15.512 1.00 65.31 89 SER A N 1
ATOM 717 C CA . SER A 1 89 ? 12.605 5.030 -16.179 1.00 65.31 89 SER A CA 1
ATOM 718 C C . SER A 1 89 ? 13.873 5.478 -15.441 1.00 65.31 89 SER A C 1
ATOM 720 O O . SER A 1 89 ? 14.968 5.018 -15.750 1.00 65.31 89 SER A O 1
ATOM 722 N N . ASN A 1 90 ? 13.733 6.390 -14.476 1.00 64.69 90 ASN A N 1
ATOM 723 C CA . ASN A 1 90 ? 14.835 7.013 -13.756 1.00 64.69 90 ASN A CA 1
ATOM 724 C C . ASN A 1 90 ? 15.071 6.388 -12.374 1.00 64.69 90 ASN A C 1
ATOM 726 O O . ASN A 1 90 ? 15.964 6.840 -11.654 1.00 64.69 90 ASN A O 1
ATOM 730 N N . VAL A 1 91 ? 14.289 5.380 -11.966 1.00 68.19 91 VAL A N 1
ATOM 731 C CA . VAL A 1 91 ? 14.509 4.734 -10.670 1.00 68.19 91 VAL A CA 1
ATOM 732 C C . VAL A 1 91 ? 15.772 3.879 -10.720 1.00 68.19 91 VAL A C 1
ATOM 734 O O . VAL A 1 91 ? 15.859 2.888 -11.446 1.00 68.19 91 VAL A O 1
ATOM 737 N N . ILE A 1 92 ? 16.749 4.236 -9.887 1.00 66.88 92 ILE A N 1
ATOM 738 C CA . ILE A 1 92 ? 17.964 3.450 -9.679 1.00 66.88 92 ILE A CA 1
ATOM 739 C C . ILE A 1 92 ? 17.744 2.542 -8.466 1.00 66.88 92 ILE A C 1
ATOM 741 O O . ILE A 1 92 ? 17.816 2.981 -7.319 1.00 66.88 92 ILE A O 1
ATOM 745 N N . LEU A 1 93 ? 17.499 1.256 -8.721 1.00 68.06 93 LEU A N 1
ATOM 746 C CA . LEU A 1 93 ? 17.440 0.220 -7.687 1.00 68.06 93 LEU A CA 1
ATOM 747 C C . LEU A 1 93 ? 18.861 -0.153 -7.243 1.00 68.06 93 LEU A C 1
ATOM 749 O O . LEU A 1 93 ? 19.463 -1.090 -7.778 1.00 68.06 93 LEU A O 1
ATOM 753 N N . GLY A 1 94 ? 19.416 0.646 -6.330 1.00 69.56 94 GLY A N 1
ATOM 754 C CA . GLY A 1 94 ? 20.723 0.435 -5.707 1.00 69.56 94 GLY A CA 1
ATOM 755 C C . GLY A 1 94 ? 20.609 -0.333 -4.389 1.00 69.56 94 GLY A C 1
ATOM 756 O O . GLY A 1 94 ? 20.638 -1.562 -4.364 1.00 69.56 94 GLY A O 1
ATOM 757 N N . SER A 1 95 ? 20.489 0.397 -3.283 1.00 76.50 95 SER A N 1
ATOM 758 C CA . SER A 1 95 ? 20.326 -0.150 -1.930 1.00 76.50 95 SER A CA 1
ATOM 759 C C . SER A 1 95 ? 18.865 -0.465 -1.596 1.00 76.50 95 SER A C 1
ATOM 761 O O . SER A 1 95 ? 17.956 0.052 -2.241 1.00 76.50 95 SER A O 1
ATOM 763 N N . ASN A 1 96 ? 18.643 -1.277 -0.555 1.00 77.62 96 ASN A N 1
ATOM 764 C CA . ASN A 1 96 ? 17.309 -1.480 0.012 1.00 77.62 96 ASN A CA 1
ATOM 765 C C . ASN A 1 96 ? 16.723 -0.119 0.449 1.00 77.62 96 ASN A C 1
ATOM 767 O O . ASN A 1 96 ? 17.342 0.549 1.281 1.00 77.62 96 ASN A O 1
ATOM 771 N N . PRO A 1 97 ? 15.591 0.326 -0.128 1.00 80.06 97 PRO A N 1
ATOM 772 C CA . PRO A 1 97 ? 14.996 1.626 0.179 1.00 80.06 97 PRO A CA 1
ATOM 773 C C . PRO A 1 97 ? 14.164 1.615 1.473 1.00 80.06 97 PRO A C 1
ATOM 775 O O . PRO A 1 97 ? 13.651 2.658 1.888 1.00 80.06 97 PRO A O 1
ATOM 778 N N . PHE A 1 98 ? 13.971 0.445 2.083 1.00 81.38 98 PHE A N 1
ATOM 779 C CA . PHE A 1 98 ? 13.102 0.280 3.234 1.00 81.38 98 PHE A CA 1
ATOM 780 C C . PHE A 1 98 ? 13.867 0.509 4.541 1.00 81.38 98 PHE A C 1
ATOM 782 O O . PHE A 1 98 ? 14.961 -0.028 4.722 1.00 81.38 98 PHE A O 1
ATOM 789 N N . LYS A 1 99 ? 13.309 1.303 5.467 1.00 76.50 99 LYS A N 1
ATOM 790 C CA . LYS A 1 99 ? 13.922 1.520 6.789 1.00 76.50 99 LYS A CA 1
ATOM 791 C C . LYS A 1 99 ? 13.871 0.207 7.585 1.00 76.50 99 LYS A C 1
ATOM 793 O O . LYS A 1 99 ? 12.970 -0.618 7.389 1.00 76.50 99 LYS A O 1
ATOM 798 N N . GLU A 1 100 ? 14.818 0.015 8.500 1.00 64.62 100 GLU A N 1
ATOM 799 C CA . GLU A 1 100 ? 14.810 -1.133 9.412 1.00 64.62 100 GLU A CA 1
ATOM 800 C C . GLU A 1 100 ? 13.469 -1.193 10.169 1.00 64.62 100 GLU A C 1
ATOM 802 O O . GLU A 1 100 ? 12.997 -0.185 10.691 1.00 64.62 100 GLU A O 1
ATOM 807 N N . ASN A 1 101 ? 12.849 -2.376 10.210 1.00 62.31 101 ASN A N 1
ATOM 808 C CA . ASN A 1 101 ? 11.558 -2.680 10.850 1.00 62.31 101 ASN A CA 1
ATOM 809 C C . ASN A 1 101 ? 10.268 -2.217 10.144 1.00 62.31 101 ASN A C 1
ATOM 811 O O . ASN A 1 101 ? 9.189 -2.624 10.573 1.00 62.31 101 ASN A O 1
ATOM 815 N N . SER A 1 102 ? 10.337 -1.446 9.054 1.00 61.88 102 SER A N 1
ATOM 816 C CA . SER A 1 102 ? 9.135 -0.834 8.442 1.00 61.88 102 SER A CA 1
ATOM 817 C C . SER A 1 102 ? 8.135 -1.829 7.845 1.00 61.88 102 SER A C 1
ATOM 819 O O . SER A 1 102 ? 6.953 -1.532 7.738 1.00 61.88 102 SER A O 1
ATOM 821 N N . ILE A 1 103 ? 8.596 -3.030 7.484 1.00 60.53 103 ILE A N 1
ATOM 822 C CA . ILE A 1 103 ? 7.785 -4.018 6.754 1.00 60.53 103 ILE A CA 1
ATOM 823 C C . ILE A 1 103 ? 7.454 -5.248 7.610 1.00 60.53 103 ILE A C 1
ATOM 825 O O . ILE A 1 103 ? 6.814 -6.186 7.152 1.00 60.53 103 ILE A O 1
ATOM 829 N N . LEU A 1 104 ? 7.846 -5.265 8.887 1.00 62.84 104 LEU A N 1
ATOM 830 C CA . LEU A 1 104 ? 7.717 -6.461 9.730 1.00 62.84 104 LEU A CA 1
ATOM 831 C C . LEU A 1 104 ? 6.271 -6.895 10.008 1.00 62.84 104 LEU A C 1
ATOM 833 O O . LEU A 1 104 ? 6.057 -8.008 10.477 1.00 62.84 104 LEU A O 1
ATOM 837 N N . LEU A 1 105 ? 5.290 -6.029 9.752 1.00 76.56 105 LEU A N 1
ATOM 838 C CA . LEU A 1 105 ? 3.887 -6.283 10.079 1.00 76.56 105 LEU A CA 1
ATOM 839 C C . LEU A 1 105 ? 3.023 -6.632 8.866 1.00 76.56 105 LEU A C 1
ATOM 841 O O . LEU A 1 105 ? 1.898 -7.098 9.061 1.00 76.56 105 LEU A O 1
ATOM 845 N N . ILE A 1 106 ? 3.536 -6.465 7.641 1.00 82.88 106 ILE A N 1
ATOM 846 C CA . ILE A 1 106 ? 2.788 -6.831 6.438 1.00 82.88 106 ILE A CA 1
ATOM 847 C C . ILE A 1 106 ? 2.722 -8.345 6.332 1.00 82.88 106 ILE A C 1
ATOM 849 O O . ILE A 1 106 ? 3.739 -9.023 6.215 1.00 82.88 106 ILE A O 1
ATOM 853 N N . LYS A 1 107 ? 1.494 -8.854 6.333 1.00 84.25 107 LYS A N 1
ATOM 854 C CA . LYS A 1 107 ? 1.184 -10.271 6.207 1.00 84.25 107 LYS A CA 1
ATOM 855 C C . LYS A 1 107 ? 0.844 -10.643 4.770 1.00 84.25 107 LYS A C 1
ATOM 857 O O . LYS A 1 107 ? 1.337 -11.657 4.280 1.00 84.25 107 LYS A O 1
ATOM 862 N N . ASP A 1 108 ? 0.063 -9.795 4.101 1.00 85.00 108 ASP A N 1
ATOM 863 C CA . ASP A 1 108 ? -0.359 -10.000 2.716 1.00 85.00 108 ASP A CA 1
ATOM 864 C C . ASP A 1 108 ? 0.080 -8.820 1.843 1.00 85.00 108 ASP A C 1
ATOM 866 O O . ASP A 1 108 ? -0.326 -7.676 2.067 1.00 85.00 108 ASP A O 1
ATOM 870 N N . LEU A 1 109 ? 0.887 -9.106 0.821 1.00 85.75 109 LEU A N 1
ATOM 871 C CA . LEU A 1 109 ? 1.337 -8.124 -0.161 1.00 85.75 109 LEU A CA 1
ATOM 872 C C . LEU A 1 109 ? 0.933 -8.570 -1.567 1.00 85.75 109 LEU A C 1
ATOM 874 O O . LEU A 1 109 ? 1.384 -9.599 -2.074 1.00 85.75 109 LEU A O 1
ATOM 878 N N . LYS A 1 110 ? 0.097 -7.773 -2.228 1.00 87.75 110 LYS A N 1
ATOM 879 C CA . LYS A 1 110 ? -0.300 -7.984 -3.621 1.00 87.75 110 LYS A CA 1
ATOM 880 C C . LYS A 1 110 ? 0.120 -6.790 -4.460 1.00 87.75 110 LYS A C 1
ATOM 882 O O . LYS A 1 110 ? -0.286 -5.667 -4.182 1.00 87.75 110 LYS A O 1
ATOM 887 N N . ILE A 1 111 ? 0.906 -7.033 -5.503 1.00 84.69 111 ILE A N 1
ATOM 888 C CA . ILE A 1 111 ? 1.392 -5.984 -6.401 1.00 84.69 111 ILE A CA 1
ATOM 889 C C . ILE A 1 111 ? 1.179 -6.432 -7.838 1.00 84.69 111 ILE A C 1
ATOM 891 O O . ILE A 1 111 ? 1.669 -7.461 -8.280 1.00 84.69 111 ILE A O 1
ATOM 895 N N . CYS A 1 112 ? 0.454 -5.638 -8.596 1.00 84.94 112 CYS A N 1
ATOM 896 C CA . CYS A 1 112 ? 0.280 -5.821 -10.020 1.00 84.94 112 CYS A CA 1
ATOM 897 C C . CYS A 1 112 ? 1.333 -4.973 -10.746 1.00 84.94 112 CYS A C 1
ATOM 899 O O . CYS A 1 112 ? 1.344 -3.747 -10.631 1.00 84.94 112 CYS A O 1
ATOM 901 N N . ALA A 1 113 ? 2.254 -5.636 -11.437 1.00 78.88 113 ALA A N 1
ATOM 902 C CA . ALA A 1 113 ? 3.496 -5.059 -11.933 1.00 78.88 113 ALA A CA 1
ATOM 903 C C . ALA A 1 113 ? 3.711 -5.327 -13.433 1.00 78.88 113 ALA A C 1
ATOM 905 O O . ALA A 1 113 ? 4.849 -5.453 -13.874 1.00 78.88 113 ALA A O 1
ATOM 906 N N . HIS A 1 114 ? 2.628 -5.390 -14.217 1.00 78.06 114 HIS A N 1
ATOM 907 C CA . HIS A 1 114 ? 2.660 -5.657 -15.664 1.00 78.06 114 HIS A CA 1
ATOM 908 C C . HIS A 1 114 ? 3.637 -4.767 -16.446 1.00 78.06 114 HIS A C 1
ATOM 910 O O . HIS A 1 114 ? 4.223 -5.209 -17.425 1.00 78.06 114 HIS A O 1
ATOM 916 N N . SER A 1 115 ? 3.837 -3.521 -16.010 1.00 73.12 115 SER A N 1
ATOM 917 C CA . SER A 1 115 ? 4.726 -2.554 -16.662 1.00 73.12 115 SER A CA 1
ATOM 918 C C . SER A 1 115 ? 6.151 -2.513 -16.095 1.00 73.12 115 SER A C 1
ATOM 920 O O . SER A 1 115 ? 6.903 -1.600 -16.433 1.00 73.12 115 SER A O 1
ATOM 922 N N . ILE A 1 116 ? 6.518 -3.422 -15.185 1.00 78.69 116 ILE A N 1
ATOM 923 C CA . ILE A 1 116 ? 7.834 -3.427 -14.535 1.00 78.69 116 ILE A CA 1
ATOM 924 C C . ILE A 1 116 ? 8.727 -4.482 -15.190 1.00 78.69 116 ILE A C 1
ATOM 926 O O . ILE A 1 116 ? 8.373 -5.661 -15.144 1.00 78.69 116 ILE A O 1
ATOM 930 N N . PRO A 1 117 ? 9.905 -4.096 -15.718 1.00 80.50 117 PRO A N 1
ATOM 931 C CA . PRO A 1 117 ? 10.851 -5.054 -16.275 1.00 80.50 117 PRO A CA 1
ATOM 932 C C . PRO A 1 117 ? 11.247 -6.134 -15.264 1.00 80.50 117 PRO A C 1
ATOM 934 O O . PRO A 1 117 ? 11.444 -5.862 -14.072 1.00 80.50 117 PRO A O 1
ATOM 937 N N . PHE A 1 118 ? 11.412 -7.367 -15.738 1.00 79.50 118 PHE A N 1
ATOM 938 C CA . PHE A 1 118 ? 11.713 -8.510 -14.873 1.00 79.50 118 PHE A CA 1
ATOM 939 C C . PHE A 1 118 ? 12.957 -8.327 -13.977 1.00 79.50 118 PHE A C 1
ATOM 941 O O . PHE A 1 118 ? 12.957 -8.733 -12.812 1.00 79.50 118 PHE A O 1
ATOM 948 N N . ASP A 1 119 ? 14.015 -7.671 -14.459 1.00 80.62 119 ASP A N 1
ATOM 949 C CA . ASP A 1 119 ? 15.227 -7.415 -13.669 1.00 80.62 119 ASP A CA 1
ATOM 950 C C . ASP A 1 119 ? 14.981 -6.451 -12.493 1.00 80.62 119 ASP A C 1
ATOM 952 O O . ASP A 1 119 ? 15.620 -6.572 -11.441 1.00 80.62 119 ASP A O 1
ATOM 956 N N . TYR A 1 120 ? 14.015 -5.539 -12.625 1.00 79.31 120 TYR A N 1
ATOM 957 C CA . TYR A 1 120 ? 13.563 -4.674 -11.536 1.00 79.31 120 TYR A CA 1
ATOM 958 C C . TYR A 1 120 ? 12.749 -5.460 -10.509 1.00 79.31 120 TYR A C 1
ATOM 960 O O . TYR A 1 120 ? 12.975 -5.304 -9.305 1.00 79.31 120 TYR A O 1
ATOM 968 N N . LEU A 1 121 ? 11.865 -6.354 -10.963 1.00 78.31 121 LEU A N 1
ATOM 969 C CA . LEU A 1 121 ? 11.121 -7.253 -10.079 1.00 78.31 121 LEU A CA 1
ATOM 970 C C . LEU A 1 121 ? 12.062 -8.130 -9.253 1.00 78.31 121 LEU A C 1
ATOM 972 O O . LEU A 1 121 ? 11.909 -8.212 -8.037 1.00 78.31 121 LEU A O 1
ATOM 976 N N . GLN A 1 122 ? 13.094 -8.714 -9.868 1.00 80.44 122 GLN A N 1
ATOM 977 C CA . GLN A 1 122 ? 14.097 -9.507 -9.149 1.00 80.44 122 GLN A CA 1
ATOM 978 C C . GLN A 1 122 ? 14.775 -8.733 -8.013 1.00 80.44 122 GLN A C 1
ATOM 980 O O . GLN A 1 122 ? 14.996 -9.280 -6.932 1.00 80.44 122 GLN A O 1
ATOM 985 N N . ARG A 1 123 ? 15.107 -7.457 -8.229 1.00 80.56 123 ARG A N 1
ATOM 986 C CA . ARG A 1 123 ? 15.689 -6.610 -7.178 1.00 80.56 123 ARG A CA 1
ATOM 987 C C . ARG A 1 123 ? 14.676 -6.286 -6.086 1.00 80.56 123 ARG A C 1
ATOM 989 O O . ARG A 1 123 ? 15.032 -6.330 -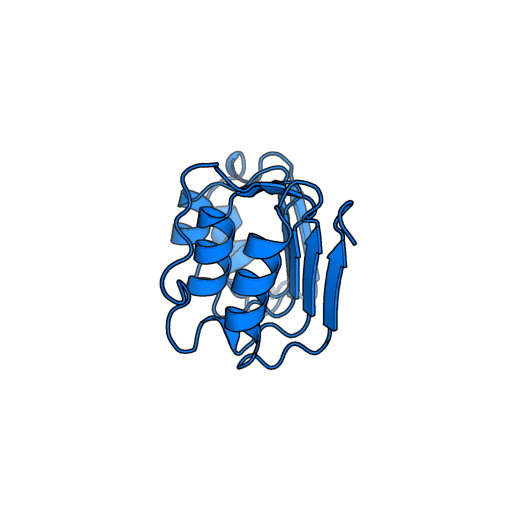4.914 1.00 80.56 123 ARG A O 1
ATOM 996 N N . LEU A 1 124 ? 13.429 -6.016 -6.467 1.00 78.88 124 LEU A N 1
ATOM 997 C CA . LEU A 1 124 ? 12.321 -5.781 -5.545 1.00 78.88 124 LEU A CA 1
ATOM 998 C C . LEU A 1 124 ? 12.105 -6.993 -4.621 1.00 78.88 124 LEU A C 1
ATOM 1000 O O . LEU A 1 124 ? 12.019 -6.825 -3.408 1.00 78.88 124 LEU A O 1
ATOM 1004 N N . PHE A 1 125 ? 12.129 -8.214 -5.167 1.00 78.38 125 PHE A N 1
ATOM 1005 C CA . PHE A 1 125 ? 12.034 -9.457 -4.393 1.00 78.38 125 PHE A CA 1
ATOM 1006 C C . PHE A 1 125 ? 13.144 -9.605 -3.352 1.00 78.38 125 PHE A C 1
ATOM 1008 O O . PHE A 1 125 ? 12.860 -10.001 -2.224 1.00 78.38 125 PHE A O 1
ATOM 1015 N N . ARG A 1 126 ? 14.387 -9.231 -3.684 1.00 80.25 126 ARG A N 1
ATOM 1016 C CA . ARG A 1 126 ? 15.510 -9.291 -2.729 1.00 80.25 126 ARG A CA 1
ATOM 1017 C C . ARG A 1 126 ? 15.281 -8.435 -1.491 1.00 80.25 126 ARG A C 1
ATOM 1019 O O . ARG A 1 126 ? 15.768 -8.762 -0.415 1.00 80.25 126 ARG A O 1
ATOM 1026 N N . TYR A 1 127 ? 14.529 -7.345 -1.616 1.00 77.94 127 TYR A N 1
ATOM 1027 C CA . TYR A 1 127 ? 14.181 -6.523 -0.463 1.00 77.94 127 TYR A CA 1
ATOM 1028 C C . TYR A 1 127 ? 13.161 -7.206 0.463 1.00 77.94 127 TYR A C 1
ATOM 1030 O O . TYR A 1 127 ? 13.139 -6.900 1.654 1.00 77.94 127 TYR A O 1
ATOM 1038 N N . PHE A 1 128 ? 12.375 -8.157 -0.057 1.00 75.94 128 PHE A N 1
ATOM 1039 C CA . PHE A 1 128 ? 11.383 -8.941 0.687 1.00 75.94 128 PHE A CA 1
ATOM 1040 C C . PHE A 1 128 ? 11.904 -10.249 1.277 1.00 75.94 128 PHE A C 1
ATOM 1042 O O . PHE A 1 128 ? 11.215 -10.838 2.103 1.00 75.94 128 PHE A O 1
ATOM 1049 N N . GLU A 1 129 ? 13.123 -10.678 0.937 1.00 69.88 129 GLU A N 1
ATOM 1050 C CA . GLU A 1 129 ? 13.705 -11.941 1.425 1.00 69.88 129 GLU A CA 1
ATOM 1051 C C . GLU A 1 129 ? 13.753 -12.048 2.960 1.00 69.88 129 GLU A C 1
ATOM 1053 O O . GLU A 1 129 ? 13.700 -13.149 3.501 1.00 69.88 129 GLU A O 1
ATOM 1058 N N . ASN A 1 130 ? 13.807 -10.916 3.669 1.00 60.38 130 ASN A N 1
ATOM 1059 C CA . ASN A 1 130 ? 13.881 -10.870 5.134 1.00 60.38 130 ASN A CA 1
ATOM 1060 C C . ASN A 1 130 ? 12.547 -10.529 5.817 1.00 60.38 130 ASN A C 1
ATOM 1062 O O . ASN A 1 130 ? 12.520 -10.252 7.017 1.00 60.38 130 ASN A O 1
ATOM 1066 N N . ILE A 1 131 ? 11.444 -10.504 5.070 1.00 66.00 131 ILE A N 1
ATOM 1067 C CA . ILE A 1 131 ? 10.132 -10.082 5.564 1.00 66.00 131 ILE A CA 1
ATOM 1068 C C . ILE A 1 131 ? 9.234 -11.313 5.669 1.00 66.00 131 ILE A C 1
ATOM 1070 O O . ILE A 1 131 ? 9.182 -12.133 4.756 1.00 66.00 131 ILE A O 1
ATOM 1074 N N . GLN A 1 132 ? 8.513 -11.451 6.786 1.00 60.88 132 GLN A N 1
ATOM 1075 C CA . GLN A 1 132 ? 7.515 -12.510 6.975 1.00 60.88 132 GLN A CA 1
ATOM 1076 C C . GLN A 1 132 ? 6.257 -12.228 6.137 1.00 60.88 132 GLN A C 1
ATOM 1078 O O . GLN A 1 132 ? 5.197 -11.922 6.673 1.00 60.88 132 GLN A O 1
ATOM 1083 N N . ILE A 1 133 ? 6.376 -12.326 4.813 1.00 60.38 133 ILE A N 1
ATOM 1084 C CA . ILE A 1 133 ? 5.229 -12.257 3.908 1.00 60.38 133 ILE A CA 1
ATOM 1085 C C . ILE A 1 133 ? 4.582 -13.642 3.861 1.00 60.38 133 ILE A C 1
ATOM 1087 O O . ILE A 1 133 ? 5.206 -14.613 3.436 1.00 60.38 133 ILE A O 1
ATOM 1091 N N . PHE A 1 134 ? 3.327 -13.739 4.297 1.00 55.88 134 PHE A N 1
ATOM 1092 C CA . PHE A 1 134 ? 2.563 -14.990 4.272 1.00 55.88 134 PHE A CA 1
ATOM 1093 C C . PHE A 1 134 ? 1.964 -15.259 2.890 1.00 55.88 134 PHE A C 1
ATOM 1095 O O . PHE A 1 134 ? 1.813 -16.417 2.500 1.00 55.88 134 PHE A O 1
ATOM 1102 N N . SER A 1 135 ? 1.652 -14.199 2.141 1.00 57.47 135 SER A N 1
ATOM 1103 C CA . SER A 1 135 ? 1.157 -14.283 0.770 1.00 57.47 135 SER A CA 1
ATOM 1104 C C . SER A 1 135 ? 1.725 -13.155 -0.089 1.00 57.47 135 SER A C 1
ATOM 1106 O O . SER A 1 135 ? 1.528 -11.976 0.214 1.00 57.47 135 SER A O 1
ATOM 1108 N N . LEU A 1 136 ? 2.403 -13.530 -1.178 1.00 65.25 136 LEU A N 1
ATOM 1109 C CA . LEU A 1 136 ? 2.935 -12.622 -2.191 1.00 65.25 136 LEU A CA 1
ATOM 1110 C C . LEU A 1 136 ? 2.328 -12.966 -3.552 1.00 65.25 136 LEU A C 1
ATOM 1112 O O . LEU A 1 136 ? 2.513 -14.072 -4.054 1.00 65.25 136 LEU A O 1
ATOM 1116 N N . SER A 1 137 ? 1.620 -12.012 -4.154 1.00 71.06 137 SER A N 1
ATOM 1117 C CA . SER A 1 137 ? 1.071 -12.148 -5.507 1.00 71.06 137 SER A CA 1
ATOM 1118 C C . SER A 1 137 ? 1.607 -11.024 -6.376 1.00 71.06 137 SER A C 1
ATOM 1120 O O . SER A 1 137 ? 1.219 -9.870 -6.183 1.00 71.06 137 SER A O 1
ATOM 1122 N N . ILE A 1 138 ? 2.449 -11.375 -7.349 1.00 64.56 138 ILE A N 1
ATOM 1123 C CA . ILE A 1 138 ? 2.920 -10.459 -8.387 1.00 64.56 138 ILE A CA 1
ATOM 1124 C C . ILE A 1 138 ? 2.409 -10.926 -9.741 1.00 64.56 138 ILE A C 1
ATOM 1126 O O . ILE A 1 138 ? 2.611 -12.075 -10.117 1.00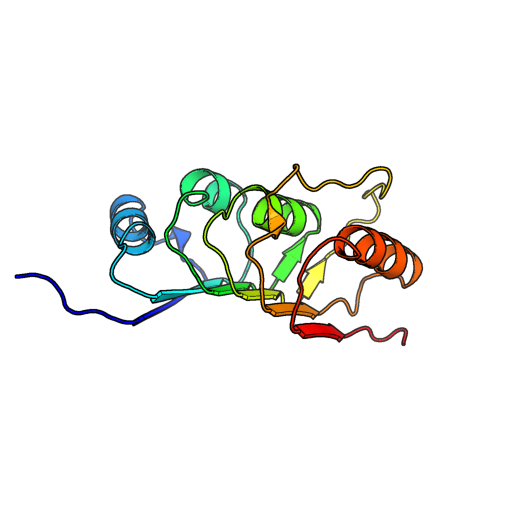 64.56 138 ILE A O 1
ATOM 1130 N N . VAL A 1 139 ? 1.711 -10.032 -10.440 1.00 72.00 139 VAL A N 1
ATOM 1131 C CA . VAL A 1 139 ? 1.235 -10.277 -11.806 1.00 72.00 139 VAL A CA 1
ATOM 1132 C C . VAL A 1 139 ? 2.080 -9.424 -12.742 1.00 72.00 139 VAL A C 1
ATOM 1134 O O . VAL A 1 139 ? 2.098 -8.201 -12.602 1.00 72.00 139 VAL A O 1
ATOM 1137 N N . SER A 1 140 ? 2.815 -10.077 -13.636 1.00 64.88 140 SER A N 1
ATOM 1138 C CA . SER A 1 140 ? 3.594 -9.450 -14.700 1.00 64.88 140 SER A CA 1
ATOM 1139 C C . SER A 1 140 ? 3.260 -10.133 -16.019 1.00 64.88 140 SER A C 1
ATOM 1141 O O . SER A 1 140 ? 3.045 -11.346 -16.041 1.00 64.88 140 SER A O 1
ATOM 1143 N N . ASP A 1 141 ? 3.239 -9.367 -17.109 1.00 65.62 141 ASP A N 1
ATOM 1144 C CA . ASP A 1 141 ? 3.084 -9.921 -18.457 1.00 65.62 141 ASP A CA 1
ATOM 1145 C C . ASP A 1 141 ? 4.366 -10.637 -18.931 1.00 65.62 141 ASP A C 1
ATOM 1147 O O . ASP A 1 141 ? 4.329 -11.386 -19.907 1.00 65.62 141 ASP A O 1
ATOM 1151 N N . GLU A 1 142 ? 5.499 -10.439 -18.240 1.00 56.72 142 GLU A N 1
ATOM 1152 C CA . GLU A 1 142 ? 6.813 -10.966 -18.641 1.00 56.72 142 GLU A CA 1
ATOM 1153 C C . GLU A 1 142 ? 7.195 -12.333 -18.029 1.00 56.72 142 GLU A C 1
ATOM 1155 O O . GLU A 1 142 ? 8.239 -12.876 -18.397 1.00 56.72 142 GLU A O 1
ATOM 1160 N N . GLY A 1 143 ? 6.337 -12.948 -17.202 1.00 44.34 143 GLY A N 1
ATOM 1161 C CA . GLY A 1 143 ? 6.522 -14.319 -16.681 1.00 44.34 143 GLY A CA 1
ATOM 1162 C C . GLY A 1 143 ? 7.046 -14.428 -15.252 1.00 44.34 143 GLY A C 1
ATOM 1163 O O . GLY A 1 143 ? 8.014 -13.722 -14.891 1.00 44.34 143 GLY A O 1
#

pLDDT: mean 73.79, std 9.71, range [40.59, 88.88]

Secondary structure (DSSP, 8-state):
------EEEEEETTGGGS-HHHHHHHHT-TTSEEEEEEEE--HHHHHHHTT----EEEEEEEEHHHHHHHHHH-TT--EEEES-EE--TT----S--SPTTTTTT--EEEEE-TTS-HHHHHHHHHHHTTS--SEEEEE-TT-

Sequence (143 aa):
MMNNIKTLDIQSEDINSFDINTVQKIFYSESSIIHCYLSEFQEEFILNNSHSSMKELVINSCDYLCFVNILNHFCSLEKLTINTLLMSSNVILGSNPFKENSILLIKDLKICAHSIPFDYLQRLFRYFENIQIFSLSIVSDEG

Foldseek 3Di:
DPPQAQEDEAEDQCPVVDDLVVVQVVQQPLRYAYEYEYAEDDLVVQVSRLDGLHAHYAYAEYEPVRVQSNLARNLNYAYYAYNEYHYDPPDDLDDLSHDPPSQQRHAAYHHEYQPPDPVRVVSVVVSCPPHNHNYYHYHYPVD